Protein AF-A0A933J495-F1 (afdb_monomer_lite)

pLDDT: mean 75.35, std 19.15, range [35.62, 93.75]

Radius of gyration: 25.65 Å; chains: 1; bounding box: 50×51×77 Å

Secondary structure (DSSP, 8-state):
-HHHHHHHHHHHHHHHHHSS-----S-------HHHHHHHHHHHHHHHHHHHHHHHHHTT-TTS--PPP--HHHHHHHHHHHHTT---EEEEEE-SSEEEEEEEETTEEEEEEEEPPHHHHHHHHHHH---HHHHHHHHHSEETTEE--THHHHHHHHHHHHHS-TTS---

Sequence (171 aa):
MRYELERLRARAAVQTATEVGQVLRGDVQIEISAAALQELNAQSQAYEAVVTQLRLASSGLAGVSSPAPFALELFRESANAAFGMDWAALDYYLSADDLTIAIVRPNRVTVEQKKLSPYDWAMLDKCVTTDHELRELIYRGTLRGEPASSIGLTYLRRLHDILIPEGLGAG

Foldseek 3Di:
DVVVVVVVVVVVVVVVVVPVPDDDPDDDPPPCDPVNVVVVVVVVLVVVVVVVQVVCVVVVNHPPDDPRPDPLLVVLVVCCVVPNQQDWDWDWDDDPFKIKIWIRGNPDIDIDIDGADPVNVVLVCLCPDPDPQSVCCQVVCAGPNHRHDPVSVVSVVSVCVVRPDPPSPDD

Structure (mmCIF, N/CA/C/O backbone):
data_AF-A0A933J495-F1
#
_entry.id   AF-A0A933J495-F1
#
loop_
_atom_site.group_PDB
_atom_site.id
_atom_site.type_symbol
_atom_site.label_atom_id
_atom_site.label_alt_id
_atom_site.label_comp_id
_atom_site.label_asym_id
_atom_site.label_entity_id
_atom_site.label_seq_id
_atom_site.pdbx_PDB_ins_code
_atom_site.Cartn_x
_atom_site.Cartn_y
_atom_site.Cartn_z
_atom_site.occupancy
_atom_site.B_iso_or_equiv
_atom_site.auth_seq_id
_atom_site.auth_comp_id
_atom_site.auth_asym_id
_atom_site.auth_atom_id
_atom_site.pdbx_PDB_model_num
ATOM 1 N N . MET A 1 1 ? -9.321 35.521 26.086 1.00 48.41 1 MET A N 1
ATOM 2 C CA . MET A 1 1 ? -8.966 34.126 25.742 1.00 48.41 1 MET A CA 1
ATOM 3 C C . MET A 1 1 ? -8.516 33.261 26.924 1.00 48.41 1 MET A C 1
ATOM 5 O O . MET A 1 1 ? -9.215 32.300 27.200 1.00 48.41 1 MET A O 1
ATOM 9 N N . ARG A 1 2 ? -7.431 33.549 27.674 1.00 43.00 2 ARG A N 1
ATOM 10 C CA . ARG A 1 2 ? -7.047 32.703 28.843 1.00 43.00 2 ARG A CA 1
ATOM 11 C C . ARG A 1 2 ? -8.116 32.645 29.949 1.00 43.00 2 ARG A C 1
ATOM 13 O O . ARG A 1 2 ? -8.355 31.590 30.518 1.00 43.00 2 ARG A O 1
ATOM 20 N N . TYR A 1 3 ? -8.816 33.756 30.162 1.00 42.53 3 TYR A N 1
ATOM 21 C CA . TYR A 1 3 ? -9.851 33.894 31.192 1.00 42.53 3 TYR A CA 1
ATOM 22 C C . TYR A 1 3 ? -11.131 33.076 30.912 1.00 42.53 3 TYR A C 1
ATOM 24 O O . TYR A 1 3 ? -11.832 32.664 31.832 1.00 42.53 3 TYR A O 1
ATOM 32 N N . GLU A 1 4 ? -11.442 32.807 29.640 1.00 45.59 4 GLU A N 1
ATOM 33 C CA . GLU A 1 4 ? -12.611 32.001 29.249 1.00 45.59 4 GLU A CA 1
ATOM 34 C C . GLU A 1 4 ? -12.338 30.502 29.388 1.00 45.59 4 GLU A C 1
ATOM 36 O O . GLU A 1 4 ? -13.209 29.753 29.828 1.00 45.59 4 GLU A O 1
ATOM 41 N N . LEU A 1 5 ? -11.102 30.080 29.102 1.00 48.69 5 LEU A N 1
ATOM 42 C CA . LEU A 1 5 ? -10.640 28.707 29.306 1.00 48.69 5 LEU A CA 1
ATOM 43 C C . LEU A 1 5 ? -10.624 28.313 30.791 1.00 48.69 5 LEU A C 1
ATOM 45 O O . LEU A 1 5 ? -11.013 27.196 31.130 1.00 48.69 5 LEU A O 1
ATOM 49 N N . GLU A 1 6 ? -10.238 29.224 31.688 1.00 56.62 6 GLU A N 1
ATOM 50 C CA . GLU A 1 6 ? -10.300 28.982 33.138 1.00 56.62 6 GLU A CA 1
ATOM 51 C C . GLU A 1 6 ? -11.740 28.910 33.655 1.00 56.62 6 GLU A C 1
ATOM 53 O O . GLU A 1 6 ? -12.057 28.035 34.461 1.00 56.62 6 GLU A O 1
ATOM 58 N N . ARG A 1 7 ? -12.645 29.750 33.133 1.00 52.25 7 ARG A N 1
ATOM 59 C CA . ARG A 1 7 ? -14.078 29.675 33.463 1.00 52.25 7 ARG A CA 1
ATOM 60 C C . ARG A 1 7 ? -14.714 28.360 33.019 1.00 52.25 7 ARG A C 1
ATOM 62 O O . ARG A 1 7 ? -15.496 27.788 33.776 1.00 52.25 7 ARG A O 1
ATOM 69 N N . LEU A 1 8 ? -14.376 27.870 31.826 1.00 54.12 8 LEU A N 1
ATOM 70 C CA . LEU A 1 8 ? -14.874 26.586 31.323 1.00 54.12 8 LEU A CA 1
ATOM 71 C C . LEU A 1 8 ? -14.323 25.405 32.136 1.00 54.12 8 LEU A C 1
ATOM 73 O O . LEU A 1 8 ? -15.088 24.510 32.492 1.00 54.12 8 LEU A O 1
ATOM 77 N N . ARG A 1 9 ? -13.039 25.442 32.525 1.00 56.12 9 ARG A N 1
ATOM 78 C CA . ARG A 1 9 ? -12.443 24.431 33.418 1.00 56.12 9 ARG A CA 1
ATOM 79 C C . ARG A 1 9 ? -13.078 24.415 34.806 1.00 56.12 9 ARG A C 1
ATOM 81 O O . ARG A 1 9 ? -13.379 23.338 35.311 1.00 56.12 9 ARG A O 1
ATOM 88 N N . ALA A 1 10 ? -13.322 25.581 35.402 1.00 52.91 10 ALA A N 1
ATOM 89 C CA . ALA A 1 10 ? -13.965 25.669 36.711 1.00 52.91 10 ALA A CA 1
ATOM 90 C C . ALA A 1 10 ? -15.402 25.121 36.680 1.00 52.91 10 ALA A C 1
ATOM 92 O O . ALA A 1 10 ? -15.828 24.451 37.616 1.00 52.91 10 ALA A O 1
ATOM 93 N N . ARG A 1 11 ? -16.138 25.344 35.583 1.00 44.47 11 ARG A N 1
ATOM 94 C CA . ARG A 1 11 ? -17.512 24.844 35.421 1.00 44.47 11 ARG A CA 1
ATOM 95 C C . ARG A 1 11 ? -17.566 23.327 35.209 1.00 44.47 11 ARG A C 1
ATOM 97 O O . ARG A 1 11 ? -18.420 22.675 35.801 1.00 44.47 11 ARG A O 1
ATOM 104 N N . ALA A 1 12 ? -16.626 22.775 34.439 1.00 49.06 12 ALA A N 1
ATOM 105 C CA . ALA A 1 12 ? -16.500 21.332 34.233 1.00 49.06 12 ALA A CA 1
ATOM 106 C C . ALA A 1 12 ? -16.083 20.594 35.521 1.00 49.06 12 ALA A C 1
ATOM 108 O O . ALA A 1 12 ? -16.650 19.554 35.842 1.00 49.06 12 ALA A O 1
ATOM 109 N N . ALA A 1 13 ? -15.166 21.169 36.310 1.00 44.25 13 ALA A N 1
ATOM 110 C CA . ALA A 1 13 ? -14.724 20.583 37.578 1.00 44.25 13 ALA A CA 1
ATOM 111 C C . ALA A 1 13 ? -15.844 20.523 38.638 1.00 44.25 13 ALA A C 1
ATOM 113 O O . ALA A 1 13 ? -15.927 19.560 39.402 1.00 44.25 13 ALA A O 1
ATOM 114 N N . VAL A 1 14 ? -16.735 21.523 38.660 1.00 46.91 14 VAL A N 1
ATOM 115 C CA . VAL A 1 14 ? -17.897 21.553 39.568 1.00 46.91 14 VAL A CA 1
ATOM 116 C C . VAL A 1 14 ? -18.942 20.497 39.183 1.00 46.91 14 VAL A C 1
ATOM 118 O O . VAL A 1 14 ? -19.565 19.909 40.066 1.00 46.91 14 VAL A O 1
ATOM 121 N N . GLN A 1 15 ? -19.095 20.183 37.893 1.00 46.12 15 GLN A N 1
ATOM 122 C CA . GLN A 1 15 ? -20.015 19.130 37.444 1.00 46.12 15 GLN A CA 1
ATOM 123 C C . GLN A 1 15 ? -19.488 17.729 37.786 1.00 46.12 15 GLN A C 1
ATOM 125 O O . GLN A 1 15 ? -20.233 16.922 38.333 1.00 46.12 15 GLN A O 1
ATOM 130 N N . THR A 1 16 ? -18.185 17.475 37.620 1.00 44.34 16 THR A N 1
ATOM 131 C CA . THR A 1 16 ? -17.585 16.178 37.987 1.00 44.34 16 THR A CA 1
ATOM 132 C C . THR A 1 16 ? -17.553 15.913 39.493 1.00 44.34 16 THR A C 1
ATOM 134 O O . THR A 1 16 ? -17.591 14.762 39.910 1.00 44.34 16 THR A O 1
ATOM 137 N N . ALA A 1 17 ? -17.497 16.955 40.329 1.00 35.84 17 ALA A N 1
ATOM 138 C CA . ALA A 1 17 ? -17.493 16.782 41.783 1.00 35.84 17 ALA A CA 1
ATOM 139 C C . ALA A 1 17 ? -18.892 16.507 42.368 1.00 35.84 17 ALA A C 1
ATOM 141 O O . ALA A 1 17 ? -18.989 15.967 43.467 1.00 35.84 17 ALA A O 1
ATOM 142 N N . THR A 1 18 ? -19.967 16.856 41.651 1.00 40.00 18 THR A N 1
ATOM 143 C CA . THR A 1 18 ? -21.340 16.740 42.175 1.00 40.00 18 THR A CA 1
ATOM 144 C C . THR A 1 18 ? -21.959 15.357 41.918 1.00 40.00 18 THR A C 1
ATOM 146 O O . THR A 1 18 ? -22.841 14.945 42.664 1.00 40.00 18 THR A O 1
ATOM 149 N N . GLU A 1 19 ? -21.469 14.589 40.938 1.00 43.69 19 GLU A N 1
ATOM 150 C CA . GLU A 1 19 ? -22.059 13.283 40.575 1.00 43.69 19 GLU A CA 1
ATOM 151 C C . GLU A 1 19 ? -21.386 12.056 41.215 1.00 43.69 19 GLU A C 1
ATOM 153 O O . GLU A 1 19 ? -21.944 10.964 41.185 1.00 43.69 19 GLU A O 1
ATOM 158 N N . VAL A 1 20 ? -20.226 12.201 41.865 1.00 43.16 20 VAL A N 1
ATOM 159 C CA . VAL A 1 20 ? -19.501 11.051 42.462 1.00 43.16 20 VAL A CA 1
ATOM 160 C C . VAL A 1 20 ? -19.928 10.779 43.920 1.00 43.16 20 VAL A C 1
ATOM 162 O O . VAL A 1 20 ? -19.375 9.924 44.608 1.00 43.16 20 VAL A O 1
ATOM 165 N N . GLY A 1 21 ? -20.947 11.483 44.415 1.00 43.12 21 GLY A N 1
ATOM 166 C CA . GLY A 1 21 ? -21.340 11.473 45.820 1.00 43.12 21 GLY A CA 1
ATOM 167 C C . GLY A 1 21 ? -22.752 10.975 46.102 1.00 43.12 21 GLY A C 1
ATOM 168 O O . GLY A 1 21 ? -23.491 11.707 46.745 1.00 43.12 21 GLY A O 1
ATOM 169 N N . GLN A 1 22 ? -23.132 9.756 45.701 1.00 35.62 22 GLN A N 1
ATOM 170 C CA . GLN A 1 22 ? -24.135 8.978 46.451 1.00 35.62 22 GLN A CA 1
ATOM 171 C C . GLN A 1 22 ? -24.129 7.492 46.061 1.00 35.62 22 GLN A C 1
ATOM 173 O O . GLN A 1 22 ? -24.544 7.098 44.977 1.00 35.62 22 GLN A O 1
ATOM 178 N N . VAL A 1 23 ? -23.672 6.650 46.990 1.00 43.69 23 VAL A N 1
ATOM 179 C CA . VAL A 1 23 ? -23.817 5.192 46.921 1.00 43.69 23 VAL A CA 1
ATOM 180 C C . VAL A 1 23 ? -25.260 4.840 47.285 1.00 43.69 23 VAL A C 1
ATOM 182 O O . VAL A 1 23 ? -25.653 4.993 48.441 1.00 43.69 23 VAL A O 1
ATOM 185 N N . LEU A 1 24 ? -26.033 4.320 46.330 1.00 41.78 24 LEU A N 1
ATOM 186 C CA . LEU A 1 24 ? -27.259 3.571 46.607 1.00 41.78 24 LEU A CA 1
ATOM 187 C C . LEU A 1 24 ? -27.041 2.112 46.212 1.00 41.78 24 LEU A C 1
ATOM 189 O O . LEU A 1 24 ? -26.944 1.749 45.045 1.00 41.78 24 LEU A O 1
ATOM 193 N N . ARG A 1 25 ? -26.917 1.282 47.247 1.00 42.44 25 ARG A N 1
ATOM 194 C CA . ARG A 1 25 ? -26.886 -0.175 47.185 1.00 42.44 25 ARG A CA 1
ATOM 195 C C . ARG A 1 25 ? -28.309 -0.651 46.875 1.00 42.44 25 ARG A C 1
ATOM 197 O O . ARG A 1 25 ? -29.162 -0.629 47.756 1.00 42.44 25 ARG A O 1
ATOM 204 N N . GLY A 1 26 ? -28.554 -1.045 45.635 1.00 35.69 26 GLY A N 1
ATOM 205 C CA . GLY A 1 26 ? -29.796 -1.656 45.166 1.00 35.69 26 GLY A CA 1
ATOM 206 C C . GLY A 1 26 ? -29.570 -2.177 43.752 1.00 35.69 26 GLY A C 1
ATOM 207 O O . GLY A 1 26 ? -28.888 -1.515 42.975 1.00 35.69 26 GLY A O 1
ATOM 208 N N . ASP A 1 27 ? -30.058 -3.377 43.451 1.00 45.75 27 ASP A N 1
ATOM 209 C CA . ASP A 1 27 ? -29.926 -4.008 42.137 1.00 45.75 27 ASP A CA 1
ATOM 210 C C . ASP A 1 27 ? -30.517 -3.102 41.048 1.00 45.75 27 ASP A C 1
ATOM 212 O O . ASP A 1 27 ? -31.733 -3.008 40.888 1.00 45.75 27 ASP A O 1
ATOM 216 N N . VAL A 1 28 ? -29.654 -2.417 40.296 1.00 39.94 28 VAL A N 1
ATOM 217 C CA . VAL A 1 28 ? -30.052 -1.680 39.098 1.00 39.94 28 VAL A CA 1
ATOM 218 C C . VAL A 1 28 ? -29.724 -2.566 37.905 1.00 39.94 28 VAL A C 1
ATOM 220 O O . VAL A 1 28 ? -28.572 -2.668 37.486 1.00 39.94 28 VAL A O 1
ATOM 223 N N . GLN A 1 29 ? -30.745 -3.214 37.345 1.00 42.97 29 GLN A N 1
ATOM 224 C CA . GLN A 1 29 ? -30.698 -3.618 35.943 1.00 42.97 29 GLN A CA 1
ATOM 225 C C . GLN A 1 29 ? -30.586 -2.333 35.122 1.00 42.97 29 GLN A C 1
ATOM 227 O O . GLN A 1 29 ? -31.550 -1.587 34.974 1.00 42.97 29 GLN A O 1
ATOM 232 N N . ILE A 1 30 ? -29.376 -2.030 34.657 1.00 50.16 30 ILE A N 1
ATOM 233 C CA . ILE A 1 30 ? -29.121 -0.875 33.803 1.00 50.16 30 ILE A CA 1
ATOM 234 C C . ILE A 1 30 ? -29.693 -1.216 32.423 1.00 50.16 30 ILE A C 1
ATOM 236 O O . ILE A 1 30 ? -29.020 -1.830 31.596 1.00 50.16 30 ILE A O 1
ATOM 240 N N . GLU A 1 31 ? -30.947 -0.846 32.171 1.00 49.19 31 GLU A N 1
ATOM 241 C CA . GLU A 1 31 ? -31.477 -0.759 30.811 1.00 49.19 31 GLU A CA 1
ATOM 242 C C . GLU A 1 31 ? -30.782 0.415 30.112 1.00 49.19 31 GLU A C 1
ATOM 244 O O . GLU A 1 31 ? -31.211 1.567 30.179 1.00 49.19 31 GLU A O 1
ATOM 249 N N . ILE A 1 32 ? -29.642 0.134 29.479 1.00 56.53 32 ILE A N 1
ATOM 250 C CA . ILE A 1 32 ? -28.950 1.110 28.639 1.00 56.53 32 ILE A CA 1
ATOM 251 C C . ILE A 1 32 ? -29.846 1.358 27.420 1.00 56.53 32 ILE A C 1
ATOM 253 O O . ILE A 1 32 ? -29.955 0.513 26.531 1.00 56.53 32 ILE A O 1
ATOM 257 N N . SER A 1 33 ? -30.523 2.505 27.391 1.00 68.19 33 SER A N 1
ATOM 258 C CA . SER A 1 33 ? -31.407 2.857 26.282 1.00 68.19 33 SER A CA 1
ATOM 259 C C . SER A 1 33 ? -30.600 3.052 24.992 1.00 68.19 33 SER A C 1
ATOM 261 O O . SER A 1 33 ? -29.494 3.595 24.996 1.00 68.19 33 SER A O 1
ATOM 263 N N . ALA A 1 34 ? -31.160 2.635 23.852 1.00 67.31 34 ALA A N 1
ATOM 264 C CA . ALA A 1 34 ? -30.522 2.811 22.543 1.00 67.31 34 ALA A CA 1
ATOM 265 C C . ALA A 1 34 ? -30.191 4.288 22.238 1.00 67.31 34 ALA A C 1
ATOM 267 O O . ALA A 1 34 ? -29.207 4.575 21.560 1.00 67.31 34 ALA A O 1
ATOM 268 N N . ALA A 1 35 ? -30.972 5.221 22.794 1.00 68.75 35 ALA A N 1
ATOM 269 C CA . ALA A 1 35 ? -30.720 6.656 22.711 1.00 68.75 35 ALA A CA 1
ATOM 270 C C . ALA A 1 35 ? -29.439 7.068 23.460 1.00 68.75 35 ALA A C 1
ATOM 272 O O . ALA A 1 35 ? -28.633 7.815 22.913 1.00 68.75 35 ALA A O 1
ATOM 273 N N . ALA A 1 36 ? -29.200 6.525 24.660 1.00 68.12 36 ALA A N 1
ATOM 274 C CA . ALA A 1 36 ? -27.976 6.789 25.416 1.00 68.12 36 ALA A CA 1
ATOM 275 C C . ALA A 1 36 ? -26.726 6.241 24.701 1.00 68.12 36 ALA A C 1
ATOM 277 O O . ALA A 1 36 ? -25.676 6.880 24.713 1.00 68.12 36 ALA A O 1
ATOM 278 N N . LEU A 1 37 ? -26.839 5.094 24.017 1.00 70.81 37 LEU A N 1
ATOM 279 C CA . LEU A 1 37 ? -25.753 4.551 23.186 1.00 70.81 37 LEU A CA 1
ATOM 280 C C . LEU A 1 37 ? -25.477 5.410 21.945 1.00 70.81 37 LEU A C 1
ATOM 282 O O . LEU A 1 37 ? -24.317 5.607 21.586 1.00 70.81 37 LEU A O 1
ATOM 286 N N . GLN A 1 38 ? -26.518 5.940 21.298 1.00 70.81 38 GLN A N 1
ATOM 287 C CA . GLN A 1 38 ? -26.355 6.867 20.175 1.00 70.81 38 GLN A CA 1
ATOM 288 C C . GLN A 1 38 ? -25.688 8.172 20.608 1.00 70.81 38 GLN A C 1
ATOM 290 O O . GLN A 1 38 ? -24.792 8.658 19.918 1.00 70.81 38 GLN A O 1
ATOM 295 N N . GLU A 1 39 ? -26.087 8.714 21.756 1.00 71.88 39 GLU A N 1
ATOM 296 C CA . GLU A 1 39 ? -25.511 9.941 22.299 1.00 71.88 39 GLU A CA 1
ATOM 297 C C . GLU A 1 39 ? -24.041 9.746 22.698 1.00 71.88 39 GLU A C 1
ATOM 299 O O . GLU A 1 39 ? -23.194 10.566 22.339 1.00 71.88 39 GLU A O 1
ATOM 304 N N . LEU A 1 40 ? -23.705 8.611 23.322 1.00 73.56 40 LEU A N 1
ATOM 305 C CA . LEU A 1 40 ? -22.321 8.236 23.621 1.00 73.56 40 LEU A CA 1
ATOM 306 C C . LEU A 1 40 ? -21.473 8.120 22.343 1.00 73.56 40 LEU A C 1
ATOM 308 O O . LEU A 1 40 ? -20.345 8.609 22.295 1.00 73.56 40 LEU A O 1
ATOM 312 N N . ASN A 1 41 ? -22.013 7.504 21.289 1.00 71.81 41 ASN A N 1
ATOM 313 C CA . ASN A 1 41 ? -21.302 7.343 20.021 1.00 71.81 41 ASN A CA 1
ATOM 314 C C . ASN A 1 41 ? -21.073 8.699 19.328 1.00 71.81 41 ASN A C 1
ATOM 316 O O . ASN A 1 41 ? -19.968 8.988 18.871 1.00 71.81 41 ASN A O 1
ATOM 320 N N . ALA A 1 42 ? -22.081 9.576 19.332 1.00 74.12 42 ALA A N 1
ATOM 321 C CA . ALA A 1 42 ? -21.951 10.939 18.818 1.00 74.12 42 ALA A CA 1
ATOM 322 C C . ALA A 1 42 ? -20.890 11.746 19.591 1.00 74.12 42 ALA A C 1
ATOM 324 O O . ALA A 1 42 ? -20.078 12.451 18.987 1.00 74.12 42 ALA A O 1
ATOM 325 N N . GLN A 1 43 ? -20.846 11.603 20.920 1.00 78.56 43 GLN A N 1
ATOM 326 C CA . GLN A 1 43 ? -19.821 12.231 21.758 1.00 78.56 43 GLN A CA 1
ATOM 327 C C . GLN A 1 43 ? -18.420 11.660 21.494 1.00 78.56 43 GLN A C 1
ATOM 329 O O . GLN A 1 43 ? -17.459 12.427 21.422 1.00 78.56 43 GLN A O 1
ATOM 334 N N . SER A 1 44 ? -18.297 10.345 21.286 1.00 76.06 44 SER A N 1
ATOM 335 C CA . SER A 1 44 ? -17.028 9.697 20.925 1.00 76.06 44 SER A CA 1
ATOM 336 C C . SER A 1 44 ? -16.492 10.212 19.587 1.00 76.06 44 SER A C 1
ATOM 338 O O . SER A 1 44 ? -15.327 10.593 19.491 1.00 76.06 44 SER A O 1
ATOM 340 N N . GLN A 1 45 ? -17.353 10.320 18.573 1.00 72.06 45 GLN A N 1
ATOM 341 C CA . GLN A 1 45 ? -16.987 10.857 17.258 1.00 72.06 45 GLN A CA 1
ATOM 342 C C . GLN A 1 45 ? -16.565 12.331 17.332 1.00 72.06 45 GLN A C 1
ATOM 344 O O . GLN A 1 45 ? -15.577 12.735 16.714 1.00 72.06 45 GLN A O 1
ATOM 349 N N . ALA A 1 46 ? -17.275 13.143 18.122 1.00 73.44 46 ALA A N 1
ATOM 350 C CA . ALA A 1 46 ? -16.906 14.539 18.347 1.00 73.44 46 ALA A CA 1
ATOM 351 C C . ALA A 1 46 ? -15.546 14.662 19.058 1.00 73.44 46 ALA A C 1
ATOM 353 O O . ALA A 1 46 ? -14.727 15.509 18.694 1.00 73.44 46 ALA A O 1
ATOM 354 N N . TYR A 1 47 ? -15.278 13.798 20.039 1.00 77.56 47 TYR A N 1
ATOM 355 C CA . TYR A 1 47 ? -13.996 13.748 20.739 1.00 77.56 47 TYR A CA 1
ATOM 356 C C . TYR A 1 47 ? -12.845 13.358 19.802 1.00 77.56 47 TYR A C 1
ATOM 358 O O . TYR A 1 47 ? -11.817 14.040 19.773 1.00 77.56 47 TYR A O 1
ATOM 366 N N . GLU A 1 48 ? -13.022 12.317 18.986 1.00 72.62 48 GLU A N 1
ATOM 367 C CA . GLU A 1 48 ? -12.023 11.889 17.998 1.00 72.62 48 GLU A CA 1
ATOM 368 C C . GLU A 1 48 ? -11.714 12.982 16.972 1.00 72.62 48 GLU A C 1
ATOM 370 O O . GLU A 1 48 ? -10.545 13.204 16.635 1.00 72.62 48 GLU A O 1
ATOM 375 N N . ALA A 1 49 ? -12.731 13.724 16.525 1.00 71.12 49 ALA A N 1
ATOM 376 C CA . ALA A 1 49 ? -12.543 14.860 15.630 1.00 71.12 49 ALA A CA 1
ATOM 377 C C . ALA A 1 49 ? -11.671 15.955 16.271 1.00 71.12 49 ALA A C 1
ATOM 379 O O . ALA A 1 49 ? -10.740 16.456 15.636 1.00 71.12 49 ALA A O 1
ATOM 380 N N . VAL A 1 50 ? -11.909 16.289 17.545 1.00 76.31 50 VAL A N 1
ATOM 381 C CA . VAL A 1 50 ? -11.115 17.289 18.282 1.00 76.31 50 VAL A CA 1
ATOM 382 C C . VAL A 1 50 ? -9.679 16.811 18.508 1.00 76.31 50 VAL A C 1
ATOM 384 O O . VAL A 1 50 ? -8.737 17.576 18.294 1.00 76.31 50 VAL A O 1
ATOM 387 N N . VAL A 1 51 ? -9.480 15.547 18.894 1.00 74.62 51 VAL A N 1
ATOM 388 C CA . VAL A 1 51 ? -8.135 14.964 19.058 1.00 74.62 51 VAL A CA 1
ATOM 389 C C . VAL A 1 51 ? -7.367 14.993 17.738 1.00 74.62 51 VAL A C 1
ATOM 391 O O . VAL A 1 51 ? -6.186 15.346 17.717 1.00 74.62 51 VAL A O 1
ATOM 394 N N . THR A 1 52 ? -8.037 14.674 16.633 1.00 63.56 52 THR A N 1
ATOM 395 C CA . THR A 1 52 ? -7.446 14.705 15.292 1.00 63.56 52 THR A CA 1
ATOM 396 C C . THR A 1 52 ? -7.056 16.128 14.895 1.00 63.56 52 THR A C 1
ATOM 398 O O . THR A 1 52 ? -5.919 16.354 14.484 1.00 63.56 52 THR A O 1
ATOM 401 N N . GLN A 1 53 ? -7.933 17.112 15.113 1.00 64.31 53 GLN A N 1
ATOM 402 C CA . GLN A 1 53 ? -7.629 18.528 14.867 1.00 64.31 53 GLN A CA 1
ATOM 403 C C . GLN A 1 53 ? -6.440 19.028 15.696 1.00 64.31 53 GLN A C 1
ATOM 405 O O . GLN A 1 53 ? -5.572 19.722 15.169 1.00 64.31 53 GLN A O 1
ATOM 410 N N . LEU A 1 54 ? -6.363 18.654 16.975 1.00 70.44 54 LEU A N 1
ATOM 411 C CA . LEU A 1 54 ? -5.244 19.024 17.845 1.00 70.44 54 LEU A CA 1
ATOM 412 C C . LEU A 1 54 ? -3.927 18.386 17.385 1.00 70.44 54 LEU A C 1
ATOM 414 O O . LEU A 1 54 ? -2.894 19.059 17.379 1.00 70.44 54 LEU A O 1
ATOM 418 N N . ARG A 1 55 ? -3.956 17.120 16.949 1.00 63.88 55 ARG A N 1
ATOM 419 C CA . ARG A 1 55 ? -2.780 16.442 16.381 1.00 63.88 55 ARG A CA 1
ATOM 420 C C . ARG A 1 55 ? -2.308 17.120 15.094 1.00 63.88 55 ARG A C 1
ATOM 4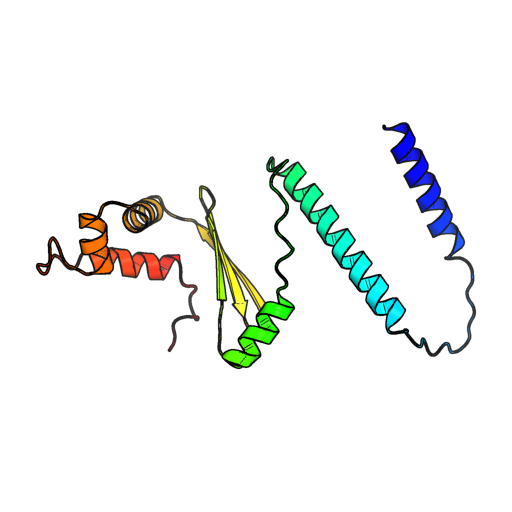22 O O . ARG A 1 55 ? -1.125 17.434 14.996 1.00 63.88 55 ARG A O 1
ATOM 429 N N . LEU A 1 56 ? -3.220 17.432 14.173 1.00 54.50 56 LEU A N 1
ATOM 430 C CA . LEU A 1 56 ? -2.908 18.135 12.920 1.00 54.50 56 LEU A CA 1
ATOM 431 C C . LEU A 1 56 ? -2.354 19.549 13.158 1.00 54.50 56 LEU A C 1
ATOM 433 O O . LEU A 1 56 ? -1.404 19.970 12.496 1.00 54.50 56 LEU A O 1
ATOM 437 N N . ALA A 1 57 ? -2.902 20.272 14.139 1.00 59.78 57 ALA A N 1
ATOM 438 C CA . ALA A 1 57 ? -2.389 21.580 14.539 1.00 59.78 57 ALA A CA 1
ATOM 439 C C . ALA A 1 57 ? -0.971 21.486 15.128 1.00 59.78 57 ALA A C 1
ATOM 441 O O . ALA A 1 57 ? -0.135 22.348 14.862 1.00 59.78 57 ALA A O 1
ATOM 442 N N . SER A 1 58 ? -0.678 20.426 15.891 1.00 61.25 58 SER A N 1
ATOM 443 C CA . SER A 1 58 ? 0.651 20.197 16.472 1.00 61.25 58 SER A CA 1
ATOM 444 C C . SER A 1 58 ? 1.709 19.741 15.458 1.00 61.25 58 SER A C 1
ATOM 446 O O . SER A 1 58 ? 2.896 19.953 15.692 1.00 61.25 58 SER A O 1
ATOM 448 N N . SER A 1 59 ? 1.300 19.163 14.323 1.00 56.16 59 SER A N 1
ATOM 449 C CA . SER A 1 59 ? 2.200 18.635 13.288 1.00 56.16 59 SER A CA 1
ATOM 450 C C . SER A 1 59 ? 2.508 19.623 12.154 1.00 56.16 59 SER A C 1
ATOM 452 O O . SER A 1 59 ? 3.083 19.227 11.145 1.00 56.16 59 SER A O 1
ATOM 454 N N . GLY A 1 60 ? 2.105 20.894 12.272 1.00 48.16 60 GLY A N 1
ATOM 455 C CA . GLY A 1 60 ? 2.317 21.905 11.227 1.00 48.16 60 GLY A CA 1
ATOM 456 C C . GLY A 1 60 ? 1.371 21.795 10.021 1.00 48.16 60 GLY A C 1
ATOM 457 O O . GLY A 1 60 ? 1.563 22.504 9.039 1.00 48.16 60 GLY A O 1
ATOM 458 N N . LEU 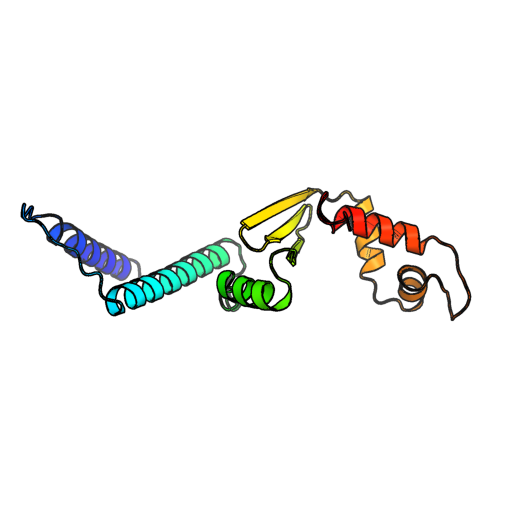A 1 61 ? 0.328 20.958 10.101 1.00 48.75 61 LEU A N 1
ATOM 459 C CA . LEU A 1 61 ? -0.703 20.771 9.065 1.00 48.75 61 LEU A CA 1
ATOM 460 C C . LEU A 1 61 ? -1.957 21.630 9.328 1.00 48.75 61 LEU A C 1
ATOM 462 O O . LEU A 1 61 ? -3.072 21.276 8.940 1.00 48.75 61 LEU A O 1
ATOM 466 N N . ALA A 1 62 ? -1.797 22.761 10.019 1.00 47.34 62 ALA A N 1
ATOM 467 C CA . ALA A 1 62 ? -2.898 23.660 10.345 1.00 47.34 62 ALA A CA 1
ATOM 468 C C . ALA A 1 62 ? -3.566 24.200 9.064 1.00 47.34 62 ALA A C 1
ATOM 470 O O . ALA A 1 62 ? -2.913 24.828 8.236 1.00 47.34 62 ALA A O 1
ATOM 471 N N . GLY A 1 63 ? -4.876 23.973 8.915 1.00 50.84 63 GLY A N 1
ATOM 472 C CA . GLY A 1 63 ? -5.666 24.453 7.772 1.00 50.84 63 GLY A CA 1
ATOM 473 C C . GLY A 1 63 ? -5.963 23.411 6.689 1.00 50.84 63 GLY A C 1
ATOM 474 O O . GLY A 1 63 ? -6.739 23.704 5.782 1.00 50.84 63 GLY A O 1
ATOM 475 N N . VAL A 1 64 ? -5.429 22.189 6.791 1.00 48.06 64 VAL A N 1
ATOM 476 C CA . VAL A 1 64 ? -5.904 21.066 5.968 1.00 48.06 64 VAL A CA 1
ATOM 477 C C . VAL A 1 64 ? -7.289 20.663 6.479 1.00 48.06 64 VAL A C 1
ATOM 479 O O . VAL A 1 64 ? -7.455 20.409 7.674 1.00 48.06 64 VAL A O 1
ATOM 482 N N . SER A 1 65 ? -8.299 20.646 5.599 1.00 44.78 65 SER A N 1
ATOM 483 C CA . SER A 1 65 ? -9.632 20.146 5.952 1.00 44.78 65 SER A CA 1
ATOM 484 C C . SER A 1 65 ? -9.452 18.735 6.500 1.00 44.78 65 SER A C 1
ATOM 486 O O . SER A 1 65 ? -8.903 17.882 5.809 1.00 44.78 65 SER A O 1
ATOM 488 N N . SER A 1 66 ? -9.865 18.496 7.749 1.00 47.50 66 SER A N 1
ATOM 489 C CA . SER A 1 66 ? -9.852 17.138 8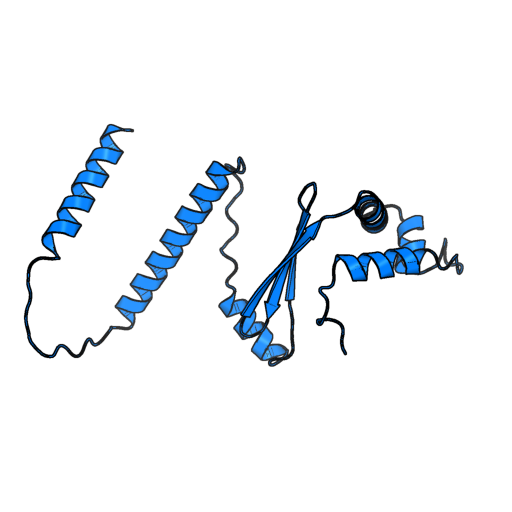.289 1.00 47.50 66 SER A CA 1
ATOM 490 C C . SER A 1 66 ? -10.733 16.310 7.356 1.00 47.50 66 SER A C 1
ATOM 492 O O . SER A 1 66 ? -11.919 16.641 7.235 1.00 47.50 66 SER A O 1
ATOM 494 N N . PRO A 1 67 ? -10.194 15.309 6.638 1.00 53.47 67 PRO A N 1
ATOM 495 C CA . PRO A 1 67 ? -11.049 14.410 5.886 1.00 53.47 67 PRO A CA 1
ATOM 496 C C . PRO A 1 67 ? -12.039 13.777 6.868 1.00 53.47 67 PRO A C 1
ATOM 498 O O . PRO A 1 67 ? -11.744 13.653 8.064 1.00 53.47 67 PRO A O 1
ATOM 501 N N . ALA A 1 68 ? -13.234 13.429 6.383 1.00 57.91 68 ALA A N 1
ATOM 502 C CA . ALA A 1 68 ? -14.176 12.668 7.193 1.00 57.91 68 ALA A CA 1
ATOM 503 C C . ALA A 1 68 ? -13.442 11.440 7.760 1.00 57.91 68 ALA A C 1
ATOM 505 O O . ALA A 1 68 ? -12.666 10.824 7.019 1.00 57.91 68 ALA A O 1
ATOM 506 N N . PRO A 1 69 ? -13.620 11.112 9.053 1.00 63.00 69 PRO A N 1
ATOM 507 C CA . PRO A 1 69 ? -12.946 9.968 9.642 1.00 63.00 69 PRO A CA 1
ATOM 508 C C . PRO A 1 69 ? -13.254 8.737 8.795 1.00 63.00 69 PRO A C 1
ATOM 510 O O . PRO A 1 69 ? -14.413 8.459 8.479 1.00 63.00 69 PRO A O 1
ATOM 513 N N . PHE A 1 70 ? -12.202 8.038 8.371 1.00 74.00 70 PHE A N 1
ATOM 514 C CA . PHE A 1 70 ? -12.353 6.796 7.633 1.00 74.00 70 PHE A CA 1
ATOM 515 C C . PHE A 1 70 ? -13.155 5.823 8.498 1.00 74.00 70 PHE A C 1
ATOM 517 O O . PHE A 1 70 ? -12.694 5.393 9.557 1.00 74.00 70 PHE A O 1
ATOM 524 N N . ALA A 1 71 ? -14.376 5.507 8.067 1.00 83.38 71 ALA A N 1
ATOM 525 C CA . ALA A 1 71 ? -15.264 4.609 8.787 1.00 83.38 71 ALA A CA 1
ATOM 526 C C . ALA A 1 71 ? -14.816 3.159 8.567 1.00 83.38 71 ALA A C 1
ATOM 528 O O . ALA A 1 71 ? -15.386 2.429 7.757 1.00 83.38 71 ALA A O 1
ATOM 529 N N . LEU A 1 72 ? -13.762 2.763 9.285 1.00 84.75 72 LEU A N 1
ATOM 530 C CA . LEU A 1 72 ? -13.111 1.458 9.166 1.00 84.75 72 LEU A CA 1
ATOM 531 C C . LEU A 1 72 ? -14.103 0.293 9.261 1.00 84.75 72 LEU A C 1
ATOM 533 O O . LEU A 1 72 ? -14.003 -0.656 8.487 1.00 84.75 72 LEU A O 1
ATOM 537 N N . GLU A 1 73 ? -15.067 0.373 10.178 1.00 87.44 73 GLU A N 1
ATOM 538 C CA . GLU A 1 73 ? -16.041 -0.705 10.356 1.00 87.44 73 GLU A CA 1
ATOM 539 C C . GLU A 1 73 ? -17.040 -0.781 9.195 1.00 87.44 73 GLU A C 1
ATOM 541 O O . GLU A 1 73 ? -17.280 -1.870 8.687 1.00 87.44 73 GLU A O 1
ATOM 546 N N . LEU A 1 74 ? -17.514 0.353 8.662 1.00 86.44 74 LEU A N 1
ATOM 547 C CA . LEU A 1 74 ? -18.362 0.358 7.458 1.00 86.44 74 LEU A CA 1
ATOM 548 C C . LEU A 1 74 ? -17.615 -0.181 6.233 1.00 86.44 74 LEU A C 1
ATOM 550 O O . LEU A 1 74 ? -18.178 -0.913 5.413 1.00 86.44 74 LEU A O 1
ATOM 554 N N . PHE A 1 75 ? -16.332 0.168 6.108 1.00 88.00 75 PHE A N 1
ATOM 555 C CA . PHE A 1 75 ? -15.471 -0.377 5.066 1.00 88.00 75 PHE A CA 1
ATOM 556 C C . PHE A 1 75 ? -15.349 -1.901 5.193 1.00 88.00 75 PHE A C 1
ATOM 558 O O . PHE A 1 75 ? -15.535 -2.609 4.203 1.00 88.00 75 PHE A O 1
ATOM 565 N N . ARG A 1 76 ? -15.102 -2.416 6.404 1.00 91.50 76 ARG A N 1
ATOM 566 C CA . ARG A 1 76 ? -15.027 -3.861 6.666 1.00 91.50 76 ARG A CA 1
ATOM 567 C C . ARG A 1 76 ? -16.336 -4.576 6.402 1.00 91.50 76 ARG A C 1
ATOM 569 O O . ARG A 1 76 ? -16.304 -5.627 5.781 1.00 91.50 76 ARG A O 1
ATOM 576 N N . GLU A 1 77 ? -17.463 -4.036 6.850 1.00 91.31 77 GLU A N 1
ATOM 577 C CA . GLU A 1 77 ? -18.784 -4.617 6.590 1.00 91.31 77 GLU A CA 1
ATOM 578 C C . GLU A 1 77 ? -19.021 -4.768 5.085 1.00 91.31 77 GLU A C 1
ATOM 580 O O . GLU A 1 77 ? -19.379 -5.847 4.611 1.00 91.31 77 GLU A O 1
ATOM 585 N N . SER A 1 78 ? -18.723 -3.712 4.325 1.00 90.44 78 SER A N 1
ATOM 586 C CA . SER A 1 78 ? -18.864 -3.704 2.867 1.00 90.44 78 SER A CA 1
ATOM 587 C C . SER A 1 78 ? -17.910 -4.694 2.189 1.00 90.44 78 SER A C 1
ATOM 589 O O . SER A 1 78 ? -18.321 -5.458 1.316 1.00 90.44 78 SER A O 1
ATOM 591 N N . ALA A 1 79 ? -16.640 -4.719 2.603 1.00 89.56 79 ALA A N 1
ATOM 592 C CA . ALA A 1 79 ? -15.639 -5.631 2.060 1.00 89.56 79 ALA A CA 1
ATOM 593 C C . ALA A 1 79 ? -15.942 -7.094 2.415 1.00 89.56 79 ALA A C 1
ATOM 595 O O . ALA A 1 79 ? -15.830 -7.963 1.556 1.00 89.56 79 ALA A O 1
ATOM 596 N N . ASN A 1 80 ? -16.406 -7.368 3.636 1.00 93.44 80 ASN A N 1
ATOM 597 C CA . ASN A 1 80 ? -16.813 -8.704 4.062 1.00 93.44 80 ASN A CA 1
ATOM 598 C C . ASN A 1 80 ? -18.030 -9.202 3.277 1.00 93.44 80 ASN A C 1
ATOM 600 O O . ASN A 1 80 ? -18.091 -10.376 2.915 1.00 93.44 80 ASN A O 1
ATOM 604 N N . ALA A 1 81 ? -18.983 -8.317 2.975 1.00 91.44 81 ALA A N 1
ATOM 605 C CA . ALA A 1 81 ? -20.133 -8.658 2.145 1.00 91.44 81 ALA A CA 1
ATOM 606 C C . ALA A 1 81 ? -19.735 -8.988 0.694 1.00 91.44 81 ALA A C 1
ATOM 608 O O . ALA A 1 81 ? -20.347 -9.858 0.079 1.00 91.44 81 ALA A O 1
ATOM 609 N N . ALA A 1 82 ? -18.714 -8.317 0.151 1.00 91.25 82 ALA A N 1
ATOM 610 C CA . ALA A 1 82 ? -18.267 -8.505 -1.230 1.00 91.25 82 ALA A CA 1
ATOM 611 C C . ALA A 1 82 ? -17.261 -9.659 -1.410 1.00 91.25 82 ALA A C 1
ATOM 613 O O . ALA A 1 82 ? -17.331 -10.386 -2.399 1.00 91.25 82 ALA A O 1
ATOM 614 N N . PHE A 1 83 ? -16.329 -9.822 -0.469 1.00 89.31 83 PHE A N 1
ATOM 615 C CA . PHE A 1 83 ? -15.152 -10.693 -0.597 1.00 89.31 83 PHE A CA 1
ATOM 616 C C . PHE A 1 83 ? -15.059 -11.761 0.506 1.00 89.31 83 PHE A C 1
ATOM 618 O O . PHE A 1 83 ? -14.098 -12.526 0.558 1.00 89.31 83 PHE A O 1
ATOM 625 N N . GLY A 1 84 ? -16.040 -11.839 1.409 1.00 91.31 84 GLY A N 1
ATOM 626 C CA . GLY A 1 84 ? -15.997 -12.752 2.548 1.00 91.31 84 GLY A CA 1
ATOM 627 C C . GLY A 1 84 ? -14.898 -12.379 3.545 1.00 91.31 84 GLY A C 1
ATOM 628 O O . GLY A 1 84 ? -14.655 -11.211 3.819 1.00 91.31 84 GLY A O 1
ATOM 629 N N . MET A 1 85 ? -14.224 -13.380 4.111 1.00 90.75 85 MET A N 1
ATOM 630 C CA . MET A 1 85 ? -13.194 -13.175 5.142 1.00 90.75 85 MET A CA 1
ATOM 631 C C . MET A 1 85 ? -11.761 -13.273 4.600 1.00 90.75 85 MET A C 1
ATOM 633 O O . MET A 1 85 ? -10.819 -13.309 5.390 1.00 90.75 85 MET A O 1
ATOM 637 N N . ASP A 1 86 ? -11.589 -13.336 3.280 1.00 89.88 86 ASP A N 1
ATOM 638 C CA . ASP A 1 86 ? -10.287 -13.519 2.636 1.00 89.88 86 ASP A CA 1
ATOM 639 C C . ASP A 1 86 ? -9.925 -12.301 1.785 1.00 89.88 86 ASP A C 1
ATOM 641 O O . ASP A 1 86 ? -9.962 -12.310 0.557 1.00 89.88 86 ASP A O 1
ATOM 645 N N . TRP A 1 87 ? -9.648 -11.194 2.470 1.00 91.31 87 TRP A N 1
ATOM 646 C CA . TRP A 1 87 ? -9.189 -9.969 1.832 1.00 91.31 87 TRP A CA 1
ATOM 647 C C . TRP A 1 87 ? -8.208 -9.212 2.723 1.00 91.31 87 TRP A C 1
ATOM 649 O O . TRP A 1 87 ? -8.194 -9.330 3.955 1.00 91.31 87 TRP A O 1
ATOM 659 N N . ALA A 1 88 ? -7.391 -8.389 2.077 1.00 92.94 88 ALA A N 1
ATOM 660 C CA . ALA A 1 88 ? -6.595 -7.368 2.728 1.00 92.94 88 ALA A CA 1
ATOM 661 C C . ALA A 1 88 ? -6.648 -6.086 1.898 1.00 92.94 88 ALA A C 1
ATOM 663 O O . ALA A 1 88 ? -6.558 -6.129 0.673 1.00 92.94 88 ALA A O 1
ATOM 664 N N . ALA A 1 89 ? -6.787 -4.951 2.573 1.00 91.81 89 ALA A N 1
ATOM 665 C CA . ALA A 1 89 ? -6.642 -3.636 1.971 1.00 91.81 89 ALA A CA 1
ATOM 666 C C . ALA A 1 89 ? -5.381 -2.974 2.523 1.00 91.81 89 ALA A C 1
ATOM 668 O O . ALA A 1 89 ? -5.078 -3.094 3.713 1.00 91.81 89 ALA A O 1
ATOM 669 N N . LEU A 1 90 ? -4.643 -2.308 1.641 1.00 93.19 90 LEU A N 1
ATOM 670 C CA . LEU A 1 90 ? -3.379 -1.658 1.956 1.00 93.19 90 LEU A CA 1
ATOM 671 C C . LEU A 1 90 ? -3.549 -0.153 1.804 1.00 93.19 90 LEU A C 1
ATOM 673 O O . LEU A 1 90 ? -3.976 0.316 0.750 1.00 93.19 90 LEU A O 1
ATOM 677 N N . ASP A 1 91 ? -3.211 0.577 2.858 1.00 91.00 91 ASP A N 1
ATOM 678 C CA . ASP A 1 91 ? -3.088 2.029 2.836 1.00 91.00 91 ASP A CA 1
ATOM 679 C C . ASP A 1 91 ? -1.632 2.414 3.108 1.00 91.00 91 ASP A C 1
ATOM 681 O O . ASP A 1 91 ? -0.944 1.784 3.918 1.00 91.00 91 ASP A O 1
ATOM 685 N N . TYR A 1 92 ? -1.149 3.421 2.389 1.00 91.12 92 TYR A N 1
ATOM 686 C CA . TYR A 1 92 ? 0.267 3.752 2.311 1.00 91.12 92 TYR A CA 1
ATOM 687 C C . TYR A 1 92 ? 0.498 5.198 2.711 1.00 91.12 92 TYR A C 1
ATOM 689 O O . TYR A 1 92 ? -0.053 6.123 2.118 1.00 91.12 92 TYR A O 1
ATOM 697 N N . TYR A 1 93 ? 1.404 5.394 3.661 1.00 90.19 93 TYR A N 1
ATOM 698 C CA . TYR A 1 93 ? 1.916 6.707 4.008 1.00 90.19 93 TYR A CA 1
ATOM 699 C C . TYR A 1 93 ? 3.426 6.740 3.804 1.00 90.19 93 TYR A C 1
ATOM 701 O O . TYR A 1 93 ? 4.172 5.991 4.436 1.00 90.19 93 TYR A O 1
ATOM 709 N N . LEU A 1 94 ? 3.869 7.617 2.909 1.00 86.94 94 LEU A N 1
ATOM 710 C CA . LEU A 1 94 ? 5.270 7.787 2.564 1.00 86.94 94 LEU A CA 1
ATOM 711 C C . LEU A 1 94 ? 5.798 9.078 3.194 1.00 86.94 94 LEU A C 1
ATOM 713 O O . LEU A 1 94 ? 5.302 10.169 2.914 1.00 86.94 94 LEU A O 1
ATOM 717 N N . SER A 1 95 ? 6.806 8.939 4.048 1.00 83.19 95 SER A N 1
ATOM 718 C CA . SER A 1 95 ? 7.590 10.046 4.606 1.00 83.19 95 SER A CA 1
ATOM 719 C C . SER A 1 95 ? 8.961 10.123 3.923 1.00 83.19 95 SER A C 1
ATOM 721 O O . SER A 1 95 ? 9.218 9.359 3.000 1.00 83.19 95 SER A O 1
ATOM 723 N N . ALA A 1 96 ? 9.844 11.034 4.348 1.00 80.94 96 ALA A N 1
ATOM 724 C CA . ALA A 1 96 ? 11.160 11.213 3.723 1.00 80.94 96 ALA A CA 1
ATOM 725 C C . ALA A 1 96 ? 12.061 9.961 3.797 1.00 80.94 96 ALA A C 1
ATOM 727 O O . ALA A 1 96 ? 12.763 9.666 2.835 1.00 80.94 96 ALA A O 1
ATOM 728 N N . ASP A 1 97 ? 12.005 9.210 4.900 1.00 81.56 97 ASP A N 1
ATOM 729 C CA . ASP A 1 97 ? 12.890 8.056 5.131 1.00 81.56 97 ASP A CA 1
ATOM 730 C C . ASP A 1 97 ? 12.130 6.729 5.297 1.00 81.56 97 ASP A C 1
ATOM 732 O O . ASP A 1 97 ? 12.697 5.652 5.095 1.00 81.56 97 ASP A O 1
ATOM 736 N N . ASP A 1 98 ? 10.836 6.798 5.627 1.00 88.69 98 ASP A N 1
ATOM 737 C CA . ASP A 1 98 ? 10.033 5.636 6.000 1.00 88.69 98 ASP A CA 1
ATOM 738 C C . ASP A 1 98 ? 8.764 5.510 5.148 1.00 88.69 98 ASP A C 1
ATOM 740 O O . ASP A 1 98 ? 8.026 6.481 4.935 1.00 88.69 98 ASP A O 1
ATOM 744 N N . LEU A 1 99 ? 8.469 4.275 4.746 1.00 91.94 99 LEU A N 1
ATOM 745 C CA . LEU A 1 99 ? 7.179 3.841 4.227 1.00 91.94 99 LEU A CA 1
ATOM 746 C C . LEU A 1 99 ? 6.391 3.161 5.350 1.00 91.94 99 LEU A C 1
ATOM 748 O O . LEU A 1 99 ? 6.823 2.148 5.900 1.00 91.94 99 LEU A O 1
ATOM 752 N N . THR A 1 100 ? 5.215 3.692 5.665 1.00 92.50 100 THR A N 1
ATOM 753 C CA . THR A 1 100 ? 4.247 3.062 6.568 1.00 92.50 100 THR A CA 1
ATOM 754 C C . THR A 1 100 ? 3.141 2.408 5.751 1.00 92.50 100 THR A C 1
ATOM 756 O O . THR A 1 100 ? 2.524 3.060 4.910 1.00 92.50 100 THR A O 1
ATOM 759 N N . ILE A 1 101 ? 2.879 1.130 6.014 1.00 93.75 101 ILE A N 1
ATOM 760 C CA . ILE A 1 101 ? 1.847 0.329 5.355 1.00 93.75 101 ILE A CA 1
ATOM 761 C C . ILE A 1 101 ? 0.825 -0.086 6.413 1.00 93.75 101 ILE A C 1
ATOM 763 O O . ILE A 1 101 ? 1.115 -0.909 7.285 1.00 93.75 101 ILE A O 1
ATOM 767 N N . ALA A 1 102 ? -0.377 0.479 6.350 1.00 92.38 102 ALA A N 1
ATOM 768 C CA . ALA A 1 102 ? -1.505 0.009 7.139 1.00 92.38 102 ALA A CA 1
ATOM 769 C C . ALA A 1 102 ? -2.189 -1.142 6.395 1.00 92.38 102 ALA A C 1
ATOM 771 O O . ALA A 1 102 ? -2.629 -1.008 5.257 1.00 92.38 102 ALA A O 1
ATOM 772 N N . ILE A 1 103 ? -2.270 -2.291 7.057 1.00 93.44 103 ILE A N 1
ATOM 773 C CA . ILE 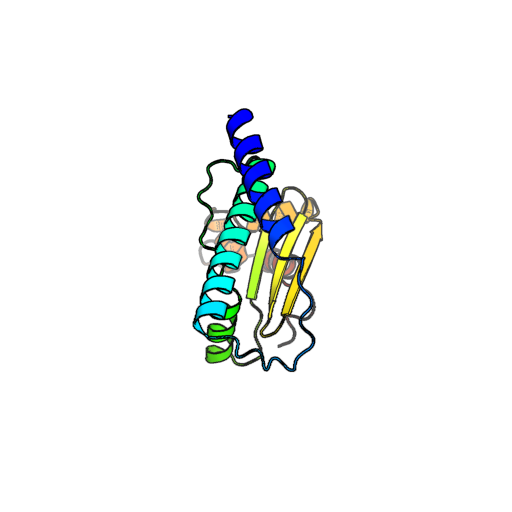A 1 103 ? -2.834 -3.525 6.524 1.00 93.44 103 ILE A CA 1
ATOM 774 C C . ILE A 1 103 ? -4.164 -3.764 7.221 1.00 93.44 103 ILE A C 1
ATOM 776 O O . ILE A 1 103 ? -4.218 -4.205 8.377 1.00 93.44 103 ILE A O 1
ATOM 780 N N . VAL A 1 104 ? -5.245 -3.489 6.507 1.00 93.19 104 VAL A N 1
ATOM 781 C CA . VAL A 1 104 ? -6.605 -3.715 6.980 1.00 93.19 104 VAL A CA 1
ATOM 782 C C . VAL A 1 104 ? -7.052 -5.104 6.551 1.00 93.19 104 VAL A C 1
ATOM 784 O O . VAL A 1 104 ? -6.969 -5.466 5.383 1.00 93.19 104 VAL A O 1
ATOM 787 N N . ARG A 1 105 ? -7.530 -5.886 7.515 1.00 93.19 105 ARG A N 1
ATOM 788 C CA . ARG A 1 105 ? -8.118 -7.215 7.327 1.00 93.19 105 ARG A CA 1
ATOM 789 C C . ARG A 1 105 ? -9.533 -7.244 7.922 1.00 93.19 105 ARG A C 1
ATOM 791 O O . ARG A 1 105 ? -9.866 -6.341 8.707 1.00 93.19 105 ARG A O 1
ATOM 798 N N . PRO A 1 106 ? -10.331 -8.293 7.641 1.00 93.50 106 PRO A N 1
ATOM 799 C CA . PRO A 1 106 ? -11.710 -8.420 8.116 1.00 93.50 106 PRO A CA 1
ATOM 800 C C . PRO A 1 106 ? -11.930 -8.137 9.604 1.00 93.50 106 PRO A C 1
ATOM 802 O O . PRO A 1 106 ? -12.959 -7.591 9.979 1.00 93.50 106 PRO A O 1
ATOM 805 N N . ASN A 1 107 ? -10.972 -8.505 10.457 1.00 92.12 107 ASN A N 1
ATOM 806 C CA . ASN A 1 107 ? -11.107 -8.457 11.916 1.00 92.12 107 ASN A CA 1
ATOM 807 C C . ASN A 1 107 ? -9.930 -7.783 12.640 1.00 92.12 107 ASN A C 1
ATOM 809 O O . ASN A 1 107 ? -9.888 -7.770 13.868 1.00 92.12 107 ASN A O 1
ATOM 813 N N . ARG A 1 108 ? -8.941 -7.259 11.909 1.00 91.75 108 ARG A N 1
ATOM 814 C CA . ARG A 1 108 ? -7.753 -6.632 12.506 1.00 91.75 108 ARG A CA 1
ATOM 815 C C . ARG A 1 108 ? -7.158 -5.569 11.599 1.00 91.75 108 ARG A C 1
ATOM 817 O O . ARG A 1 108 ? -7.350 -5.604 10.386 1.00 91.75 108 ARG A O 1
ATOM 824 N N . VAL A 1 109 ? -6.442 -4.624 12.196 1.00 91.19 109 VAL A N 1
ATOM 825 C CA . VAL A 1 109 ? -5.533 -3.723 11.482 1.00 91.19 109 VAL A CA 1
ATOM 826 C C . VAL A 1 109 ? -4.145 -3.953 12.045 1.00 91.19 109 VAL A C 1
ATOM 828 O O . V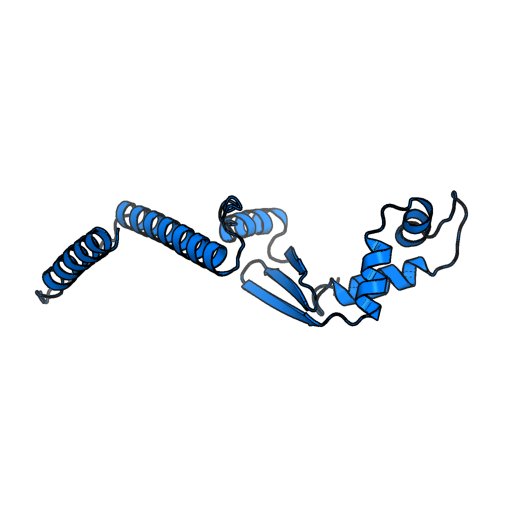AL A 1 109 ? -3.973 -4.030 13.260 1.00 91.19 109 VAL A O 1
ATOM 831 N N . THR A 1 110 ? -3.166 -4.083 11.164 1.00 92.38 110 THR A N 1
ATOM 832 C CA . THR A 1 110 ? -1.750 -4.112 11.533 1.00 92.38 110 THR A CA 1
ATOM 833 C C . THR A 1 110 ? -1.024 -3.026 10.764 1.00 92.38 110 THR A C 1
ATOM 835 O O . THR A 1 110 ? -1.450 -2.667 9.672 1.00 92.38 110 THR A O 1
ATOM 838 N N . VAL A 1 111 ? 0.068 -2.508 11.312 1.00 92.12 111 VAL A N 1
ATOM 839 C CA . VAL A 1 111 ? 0.891 -1.496 10.646 1.00 92.12 111 VAL A CA 1
ATOM 840 C C . VAL A 1 111 ? 2.303 -2.041 10.516 1.00 92.12 111 VAL A C 1
ATOM 842 O O . VAL A 1 111 ? 2.857 -2.546 11.492 1.00 92.12 111 VAL A O 1
ATOM 845 N N . GLU A 1 112 ? 2.867 -1.939 9.320 1.00 92.25 112 GLU A N 1
ATOM 846 C CA . GLU A 1 112 ? 4.262 -2.252 9.034 1.00 92.25 112 GLU A CA 1
ATOM 847 C C . GLU A 1 112 ? 5.002 -0.968 8.657 1.00 92.25 112 GLU A C 1
ATOM 849 O O . GLU A 1 112 ? 4.468 -0.122 7.941 1.00 92.25 112 GLU A O 1
ATOM 854 N N . GLN A 1 113 ? 6.226 -0.808 9.152 1.00 91.56 113 GLN A N 1
ATOM 855 C CA . GLN A 1 113 ? 7.092 0.314 8.805 1.00 91.56 113 GLN A CA 1
ATOM 856 C C . GLN A 1 113 ? 8.370 -0.215 8.169 1.00 91.56 113 GLN A C 1
ATOM 858 O O . GLN A 1 113 ? 9.048 -1.071 8.742 1.00 91.56 113 GLN A O 1
ATOM 863 N N . LYS A 1 114 ? 8.698 0.312 6.991 1.00 91.12 114 LYS A N 1
ATOM 864 C CA . LYS A 1 114 ? 9.896 -0.032 6.230 1.00 91.12 114 LYS A CA 1
ATOM 865 C C . LYS A 1 114 ? 10.750 1.214 6.037 1.00 91.12 114 LYS A C 1
ATOM 867 O O . LYS A 1 114 ? 10.274 2.212 5.502 1.00 91.12 114 LYS A O 1
ATOM 872 N N . LYS A 1 115 ? 12.028 1.120 6.403 1.00 92.50 115 LYS A N 1
ATOM 873 C CA . LYS A 1 115 ? 13.034 2.110 6.007 1.00 92.50 115 LYS A CA 1
ATOM 874 C C . LYS A 1 115 ? 13.359 1.938 4.536 1.00 92.50 115 LYS A C 1
ATOM 876 O O . LYS A 1 115 ? 13.719 0.836 4.118 1.00 92.50 115 LYS A O 1
ATOM 881 N N . LEU A 1 116 ? 13.264 3.019 3.772 1.00 91.88 116 LEU A N 1
ATOM 882 C CA . LEU A 1 116 ? 13.617 3.003 2.360 1.00 91.88 116 LEU A CA 1
ATOM 883 C C . LEU A 1 116 ? 15.094 3.343 2.191 1.00 91.88 116 LEU A C 1
ATOM 885 O O . LEU A 1 116 ? 15.587 4.358 2.681 1.00 91.88 116 LEU A O 1
ATOM 889 N N . SER A 1 117 ? 15.820 2.487 1.477 1.00 92.56 117 SER A N 1
ATOM 890 C CA . SER A 1 117 ? 17.189 2.803 1.080 1.00 92.56 117 SER A CA 1
ATOM 891 C C . SER A 1 117 ? 17.202 3.846 -0.052 1.00 92.56 117 SER A C 1
ATOM 893 O O . SER A 1 117 ? 16.214 3.987 -0.778 1.00 92.56 117 SER A O 1
ATOM 895 N N . PRO A 1 118 ? 18.334 4.534 -0.300 1.00 92.62 118 PRO A N 1
ATOM 896 C CA . PRO A 1 118 ? 18.471 5.406 -1.470 1.00 92.62 118 PRO A CA 1
ATOM 897 C C . PRO A 1 118 ? 18.191 4.686 -2.799 1.00 92.62 118 PRO A C 1
ATOM 899 O O . PRO A 1 118 ? 17.701 5.289 -3.752 1.00 92.62 118 PRO A O 1
ATOM 902 N N . TYR A 1 119 ? 18.477 3.382 -2.857 1.00 92.50 119 TYR A N 1
ATOM 903 C CA . TYR A 1 119 ? 18.146 2.544 -4.004 1.00 92.50 119 TYR A CA 1
ATOM 904 C C . TYR A 1 119 ? 16.629 2.371 -4.165 1.00 92.50 119 TYR A C 1
ATOM 906 O O . TYR A 1 119 ? 16.123 2.502 -5.276 1.00 92.50 119 TYR A O 1
ATOM 914 N N . ASP A 1 120 ? 15.893 2.149 -3.072 1.00 92.19 120 ASP A N 1
ATOM 915 C CA . ASP A 1 120 ? 14.429 2.014 -3.102 1.00 92.19 120 ASP A CA 1
ATOM 916 C C . ASP A 1 120 ? 13.754 3.291 -3.582 1.00 92.19 120 ASP A C 1
ATOM 918 O O . ASP A 1 120 ? 12.867 3.243 -4.434 1.00 92.19 120 ASP A O 1
ATOM 922 N N . TRP A 1 121 ? 14.239 4.436 -3.105 1.00 91.00 121 TRP A N 1
ATOM 923 C CA . TRP A 1 121 ? 13.798 5.743 -3.574 1.00 91.00 121 TRP A CA 1
ATOM 924 C C . TRP A 1 121 ? 14.008 5.928 -5.073 1.00 91.00 121 TRP A C 1
ATOM 926 O O . TRP A 1 121 ? 13.082 6.327 -5.777 1.00 91.00 121 TRP A O 1
ATOM 936 N N . ALA A 1 122 ? 15.191 5.580 -5.583 1.00 91.44 122 ALA A N 1
ATOM 937 C CA . ALA A 1 122 ? 15.468 5.658 -7.013 1.00 91.44 122 ALA A CA 1
ATOM 938 C C . ALA A 1 122 ? 14.555 4.728 -7.833 1.00 91.44 122 ALA A C 1
ATOM 940 O O . ALA A 1 122 ? 14.143 5.090 -8.933 1.00 91.44 122 ALA A O 1
ATOM 941 N N . MET A 1 123 ? 14.218 3.541 -7.318 1.00 91.75 123 MET A N 1
ATOM 942 C CA . MET A 1 123 ? 13.287 2.626 -7.989 1.00 91.75 123 MET A CA 1
ATOM 943 C C . MET A 1 123 ? 11.858 3.180 -7.996 1.00 91.75 123 MET A C 1
ATOM 945 O O . MET A 1 123 ? 11.216 3.174 -9.048 1.00 91.75 123 MET A O 1
ATOM 949 N N . LEU A 1 124 ? 11.373 3.695 -6.861 1.00 90.69 124 LEU A N 1
ATOM 950 C CA . LEU A 1 124 ? 10.050 4.314 -6.751 1.00 90.69 124 LEU A CA 1
ATOM 951 C C . LEU A 1 124 ? 9.916 5.516 -7.689 1.00 90.69 124 LEU A C 1
ATOM 953 O O . LEU A 1 124 ? 8.938 5.579 -8.431 1.00 90.69 124 LEU A O 1
ATOM 957 N N . ASP A 1 125 ? 10.919 6.397 -7.729 1.00 90.56 125 ASP A N 1
ATOM 958 C CA . ASP A 1 125 ? 10.967 7.563 -8.625 1.00 90.56 125 ASP A CA 1
ATOM 959 C C . ASP A 1 125 ? 10.780 7.165 -10.099 1.00 90.56 125 ASP A C 1
ATOM 961 O O . ASP A 1 125 ? 9.956 7.732 -10.821 1.00 90.56 125 ASP A O 1
ATOM 965 N N . LYS A 1 126 ? 11.470 6.104 -10.539 1.00 91.00 126 LYS A N 1
ATOM 966 C CA . LYS A 1 126 ? 11.316 5.582 -11.906 1.00 91.00 126 LYS A CA 1
ATOM 967 C C . LYS A 1 126 ? 9.925 5.028 -12.174 1.00 91.00 126 LYS A C 1
ATOM 969 O O . LYS A 1 126 ? 9.445 5.143 -13.296 1.00 91.00 126 LYS A O 1
ATOM 974 N N . CYS A 1 127 ? 9.268 4.466 -11.170 1.00 90.00 127 CYS A N 1
ATOM 975 C CA . CYS A 1 127 ? 7.942 3.886 -11.341 1.00 90.00 127 CYS A CA 1
ATOM 976 C C . CYS A 1 127 ? 6.821 4.935 -11.295 1.00 90.00 127 CYS A C 1
ATOM 978 O O . CYS A 1 127 ? 5.811 4.785 -11.975 1.00 90.00 127 CYS A O 1
ATOM 980 N N . VAL A 1 128 ? 6.998 6.036 -10.562 1.00 89.00 128 VAL A N 1
ATOM 981 C CA . VAL A 1 128 ? 6.016 7.138 -10.531 1.00 89.00 128 VAL A CA 1
ATOM 982 C C . VAL A 1 128 ? 6.203 8.152 -11.660 1.00 89.00 128 VAL A C 1
ATOM 984 O O . VAL A 1 128 ? 5.436 9.109 -11.764 1.00 89.00 128 VAL A O 1
ATOM 987 N N . THR A 1 129 ? 7.197 7.947 -12.524 1.00 89.38 129 THR A N 1
ATOM 988 C CA . THR A 1 129 ? 7.471 8.834 -13.653 1.00 89.38 129 THR A CA 1
ATOM 989 C C . THR A 1 129 ? 6.250 9.023 -14.562 1.00 89.38 129 THR A C 1
ATOM 991 O O . THR A 1 129 ? 5.426 8.120 -14.769 1.00 89.38 129 THR A O 1
ATOM 994 N N . THR A 1 130 ? 6.152 10.215 -15.144 1.00 92.19 130 THR A N 1
ATOM 995 C CA . THR A 1 130 ? 5.171 10.559 -16.179 1.00 92.19 130 THR A CA 1
ATOM 996 C C . THR A 1 130 ? 5.722 10.378 -17.594 1.00 92.19 130 THR A C 1
ATOM 998 O O . THR A 1 130 ? 4.964 10.514 -18.553 1.00 92.19 130 THR A O 1
ATOM 1001 N N . ASP A 1 131 ? 7.006 10.038 -17.740 1.00 93.31 131 ASP A N 1
ATOM 1002 C CA . ASP A 1 131 ? 7.633 9.777 -19.035 1.00 93.31 131 ASP A CA 1
ATOM 1003 C C . ASP A 1 131 ? 6.986 8.565 -19.723 1.00 93.31 131 ASP A C 1
ATOM 1005 O O . ASP A 1 131 ? 6.915 7.468 -19.166 1.00 93.31 131 ASP A O 1
ATOM 1009 N N . HIS A 1 132 ? 6.490 8.770 -20.943 1.00 90.56 132 HIS A N 1
ATOM 1010 C CA . HIS A 1 132 ? 5.751 7.746 -21.672 1.00 90.56 132 HIS A CA 1
ATOM 1011 C C . HIS A 1 132 ? 6.613 6.523 -22.006 1.00 90.56 132 HIS A C 1
ATOM 1013 O O . HIS A 1 132 ? 6.164 5.394 -21.810 1.00 90.56 132 HIS A O 1
ATOM 1019 N N . GLU A 1 133 ? 7.833 6.732 -22.505 1.00 91.06 133 GLU A N 1
ATOM 1020 C CA . GLU A 1 133 ? 8.715 5.648 -22.946 1.00 91.06 133 GLU A CA 1
ATOM 1021 C C . GLU A 1 133 ? 9.173 4.805 -21.752 1.00 91.06 133 GLU A C 1
ATOM 1023 O O . GLU A 1 133 ? 9.159 3.575 -21.809 1.00 91.06 133 GLU A O 1
ATOM 1028 N N . LEU A 1 134 ? 9.503 5.452 -20.632 1.00 89.62 134 LEU A N 1
ATOM 1029 C CA . LEU A 1 134 ? 9.913 4.747 -19.421 1.00 89.62 134 LEU A CA 1
ATOM 1030 C C . LEU A 1 134 ? 8.749 3.970 -18.787 1.00 89.62 134 LEU A C 1
ATOM 1032 O O . LEU A 1 134 ? 8.939 2.840 -18.336 1.00 89.62 134 LEU A O 1
ATOM 1036 N N . ARG A 1 135 ? 7.531 4.525 -18.790 1.00 92.12 135 ARG A N 1
ATOM 1037 C CA . ARG A 1 135 ? 6.333 3.801 -18.330 1.00 92.12 135 ARG A CA 1
ATOM 1038 C C . ARG A 1 135 ? 6.022 2.599 -19.211 1.00 92.12 135 ARG A C 1
ATOM 1040 O O . ARG A 1 135 ? 5.677 1.541 -18.688 1.00 92.12 135 ARG A O 1
ATOM 1047 N N . GLU A 1 136 ? 6.123 2.752 -20.528 1.00 91.38 136 GLU A N 1
ATOM 1048 C CA . GLU A 1 136 ? 5.946 1.649 -21.471 1.00 91.38 136 GLU A CA 1
ATOM 1049 C C . GLU A 1 136 ? 6.967 0.536 -21.194 1.00 91.38 136 GLU A C 1
ATOM 1051 O O . GLU A 1 136 ? 6.588 -0.625 -21.013 1.00 91.38 136 GLU A O 1
ATOM 1056 N N . LEU A 1 137 ? 8.236 0.905 -21.014 1.00 92.31 137 LEU A N 1
ATOM 1057 C CA . LEU A 1 137 ? 9.306 -0.035 -20.698 1.00 92.31 137 LEU A CA 1
ATOM 1058 C C . LEU A 1 137 ? 9.060 -0.771 -19.374 1.00 92.31 137 LEU A C 1
ATOM 1060 O O . LEU A 1 137 ? 9.225 -1.989 -19.307 1.00 92.31 137 LEU A O 1
ATOM 1064 N N . ILE A 1 138 ? 8.654 -0.054 -18.322 1.00 91.81 138 ILE A N 1
ATOM 1065 C CA . ILE A 1 138 ? 8.467 -0.628 -16.983 1.00 91.81 138 ILE A CA 1
ATOM 1066 C C . ILE A 1 138 ? 7.218 -1.510 -16.917 1.00 91.81 138 ILE A C 1
ATOM 1068 O O . ILE A 1 138 ? 7.299 -2.649 -16.461 1.00 91.81 138 ILE A O 1
ATOM 1072 N N . TYR A 1 139 ? 6.072 -0.995 -17.364 1.00 91.44 139 TYR A N 1
ATOM 1073 C CA . TYR A 1 139 ? 4.771 -1.635 -17.147 1.00 91.44 139 TYR A CA 1
ATOM 1074 C C . TYR A 1 139 ? 4.329 -2.549 -18.288 1.00 91.44 139 TYR A C 1
ATOM 1076 O O . TYR A 1 139 ? 3.505 -3.435 -18.066 1.00 91.44 139 TYR A O 1
ATOM 1084 N N . ARG A 1 140 ? 4.838 -2.336 -19.507 1.00 90.00 140 ARG A N 1
ATOM 1085 C CA . ARG A 1 140 ? 4.477 -3.134 -20.691 1.00 90.00 140 ARG A CA 1
ATOM 1086 C C . ARG A 1 140 ? 5.640 -3.945 -21.251 1.00 90.00 140 ARG A C 1
ATOM 1088 O O . ARG A 1 140 ? 5.406 -4.768 -22.130 1.00 90.00 140 ARG A O 1
ATOM 1095 N N . GLY A 1 141 ? 6.872 -3.724 -20.785 1.00 89.88 141 GLY A N 1
ATOM 1096 C CA . GLY A 1 141 ? 8.058 -4.423 -21.295 1.00 89.88 141 GLY A CA 1
ATOM 1097 C C . GLY A 1 141 ? 8.368 -4.110 -22.762 1.00 89.88 141 GLY A C 1
ATOM 1098 O O . GLY A 1 141 ? 9.008 -4.910 -23.443 1.00 89.88 141 GLY A O 1
ATOM 1099 N N . THR A 1 142 ? 7.881 -2.976 -23.264 1.00 92.12 142 THR A N 1
ATOM 1100 C CA . THR A 1 142 ? 8.001 -2.556 -24.665 1.00 92.12 142 THR A CA 1
ATOM 1101 C C . THR A 1 142 ? 8.561 -1.143 -24.751 1.00 92.12 142 THR A C 1
ATOM 1103 O O . THR A 1 142 ? 8.496 -0.380 -23.790 1.00 92.12 142 THR A O 1
ATOM 1106 N N . LEU A 1 143 ? 9.145 -0.797 -25.893 1.00 91.44 143 LEU A N 1
ATOM 1107 C CA . LEU A 1 143 ? 9.575 0.559 -26.203 1.00 91.44 143 LEU A CA 1
ATOM 1108 C C . LEU A 1 143 ? 9.082 0.895 -27.606 1.00 91.44 143 LEU A C 1
ATOM 1110 O O . LEU A 1 143 ? 9.534 0.288 -28.579 1.00 91.44 143 LEU A O 1
ATOM 1114 N N . ARG A 1 144 ? 8.156 1.854 -27.712 1.00 91.31 144 ARG A N 1
ATOM 1115 C CA . ARG A 1 144 ? 7.510 2.226 -28.983 1.00 91.31 144 ARG A CA 1
ATOM 1116 C C . ARG A 1 144 ? 6.808 1.040 -29.658 1.00 91.31 144 ARG A C 1
ATOM 1118 O O . ARG A 1 144 ? 6.831 0.919 -30.880 1.00 91.31 144 ARG A O 1
ATOM 1125 N N . GLY A 1 145 ? 6.191 0.170 -28.862 1.00 89.19 145 GLY A N 1
ATOM 1126 C CA . GLY A 1 145 ? 5.456 -1.013 -29.309 1.00 89.19 145 GLY A CA 1
ATOM 1127 C C . GLY A 1 145 ? 6.309 -2.257 -29.558 1.00 89.19 145 GLY A C 1
ATOM 1128 O O . GLY A 1 145 ? 5.749 -3.341 -29.698 1.00 89.19 145 GLY A O 1
ATOM 1129 N N . GLU A 1 146 ? 7.636 -2.136 -29.561 1.00 91.94 146 GLU A N 1
ATOM 1130 C CA . GLU A 1 146 ? 8.538 -3.267 -29.779 1.00 91.94 146 GLU A CA 1
ATOM 1131 C C . GLU A 1 146 ? 8.988 -3.882 -28.448 1.00 91.94 146 GLU A C 1
ATOM 1133 O O . GLU A 1 146 ? 9.225 -3.141 -27.487 1.00 91.94 146 GLU A O 1
ATOM 1138 N N . PRO A 1 147 ? 9.137 -5.217 -28.351 1.00 91.69 147 PRO A N 1
ATOM 1139 C CA . PRO A 1 147 ? 9.682 -5.864 -27.163 1.00 91.69 147 PRO A CA 1
ATOM 1140 C C . PRO A 1 147 ? 11.038 -5.269 -26.774 1.00 91.69 147 PRO A C 1
ATOM 1142 O O . PRO A 1 147 ? 11.955 -5.177 -27.592 1.00 91.69 147 PRO A O 1
ATOM 1145 N N . ALA A 1 148 ? 11.168 -4.878 -25.510 1.00 88.56 148 ALA A N 1
ATOM 1146 C CA . ALA A 1 148 ? 12.371 -4.258 -24.976 1.00 88.56 148 ALA A CA 1
ATOM 1147 C C . ALA A 1 148 ? 13.023 -5.141 -23.900 1.00 88.56 148 ALA A C 1
ATOM 1149 O O . ALA A 1 148 ? 12.622 -6.281 -23.659 1.00 88.56 148 ALA A O 1
ATOM 1150 N N . SER A 1 149 ? 14.082 -4.628 -23.267 1.00 80.19 149 SER A N 1
ATOM 1151 C CA . SER A 1 149 ? 14.778 -5.355 -22.206 1.00 80.19 149 SER A CA 1
ATOM 1152 C C . SER A 1 149 ? 13.841 -5.674 -21.036 1.00 80.19 149 SER A C 1
ATOM 1154 O O . SER A 1 149 ? 12.934 -4.913 -20.699 1.00 80.19 149 SER A O 1
ATOM 1156 N N . SER A 1 150 ? 14.111 -6.778 -20.339 1.00 83.00 150 SER A N 1
ATOM 1157 C CA . SER A 1 150 ? 13.343 -7.207 -19.164 1.00 83.00 150 SER A CA 1
ATOM 1158 C C . SER A 1 150 ? 13.584 -6.341 -17.921 1.00 83.00 150 SER A C 1
ATOM 1160 O O . SER A 1 150 ? 13.248 -6.754 -16.812 1.00 83.00 150 SER A O 1
ATOM 1162 N N . ILE A 1 151 ? 14.188 -5.157 -18.066 1.00 86.88 151 ILE A N 1
ATOM 1163 C CA . ILE A 1 151 ? 14.531 -4.290 -16.937 1.00 86.88 151 ILE A CA 1
ATOM 1164 C C . ILE A 1 151 ? 13.284 -3.804 -16.193 1.00 86.88 151 ILE A C 1
ATOM 1166 O O . ILE A 1 151 ? 13.325 -3.654 -14.974 1.00 86.88 151 ILE A O 1
ATOM 1170 N N . GLY A 1 152 ? 12.154 -3.663 -16.899 1.00 87.31 152 GLY A N 1
ATOM 1171 C CA . GLY A 1 152 ? 10.851 -3.373 -16.300 1.00 87.31 152 GLY A CA 1
ATOM 1172 C C . GLY A 1 152 ? 10.455 -4.376 -15.216 1.00 87.31 152 GLY A C 1
ATOM 1173 O O . GLY A 1 152 ? 10.017 -3.979 -14.139 1.00 87.31 152 GLY A O 1
ATOM 1174 N N . LEU A 1 153 ? 10.726 -5.670 -15.427 1.00 88.62 153 LEU A N 1
ATOM 1175 C CA . LEU A 1 153 ? 10.446 -6.710 -14.431 1.00 88.62 153 LEU A CA 1
ATOM 1176 C C . LEU A 1 153 ? 11.281 -6.541 -13.160 1.00 88.62 153 LEU A C 1
ATOM 1178 O O . LEU A 1 153 ? 10.801 -6.861 -12.076 1.00 88.62 153 LEU A O 1
ATOM 1182 N N . THR A 1 154 ? 12.506 -6.026 -13.270 1.00 91.31 154 THR A N 1
ATOM 1183 C CA . THR A 1 154 ? 13.344 -5.726 -12.103 1.00 91.31 154 THR A CA 1
ATOM 1184 C C . THR A 1 154 ? 12.723 -4.614 -11.261 1.00 91.31 154 THR A C 1
ATOM 1186 O O . THR A 1 154 ? 12.620 -4.764 -10.044 1.00 91.31 154 THR A O 1
ATOM 1189 N N . TYR A 1 155 ? 12.248 -3.538 -11.900 1.00 91.81 155 TYR A N 1
ATOM 1190 C CA . TYR A 1 155 ? 11.546 -2.451 -11.212 1.00 91.81 155 TYR A CA 1
ATOM 1191 C C . TYR A 1 155 ? 10.266 -2.946 -10.538 1.00 91.81 155 TYR A C 1
ATOM 1193 O O . TYR A 1 155 ? 10.062 -2.691 -9.353 1.00 91.81 155 TYR A O 1
ATOM 1201 N N . LEU A 1 156 ? 9.435 -3.704 -11.261 1.00 91.94 156 LEU A N 1
ATOM 1202 C CA . LEU A 1 156 ? 8.169 -4.223 -10.738 1.00 91.94 156 LEU A CA 1
ATOM 1203 C C . LEU A 1 156 ? 8.367 -5.223 -9.597 1.00 91.94 156 LEU A C 1
ATOM 1205 O O . LEU A 1 156 ? 7.637 -5.169 -8.610 1.00 91.94 156 LEU A O 1
ATOM 1209 N N . ARG A 1 157 ? 9.374 -6.100 -9.689 1.00 91.88 157 ARG A N 1
ATOM 1210 C CA . ARG A 1 157 ? 9.716 -7.019 -8.596 1.00 91.88 157 ARG A CA 1
ATOM 1211 C C . ARG A 1 157 ? 10.155 -6.249 -7.358 1.00 91.88 157 ARG A C 1
ATOM 1213 O O . ARG A 1 157 ? 9.658 -6.518 -6.273 1.00 91.88 157 ARG A O 1
ATOM 1220 N N . ARG A 1 158 ? 11.023 -5.246 -7.521 1.00 92.31 158 ARG A N 1
ATOM 1221 C CA . ARG A 1 158 ? 11.461 -4.437 -6.381 1.00 92.31 158 ARG A CA 1
ATOM 1222 C C . ARG A 1 158 ? 10.304 -3.648 -5.763 1.00 92.31 158 ARG A C 1
ATOM 1224 O O . ARG A 1 158 ? 10.197 -3.596 -4.545 1.00 92.31 158 ARG A O 1
ATOM 1231 N N . LEU A 1 159 ? 9.421 -3.082 -6.586 1.00 92.00 159 LEU A N 1
ATOM 1232 C CA . LEU A 1 159 ? 8.178 -2.443 -6.143 1.00 92.00 159 LEU A CA 1
ATOM 1233 C C . LEU A 1 159 ? 7.311 -3.393 -5.324 1.00 92.00 159 LEU A C 1
ATOM 1235 O O . LEU A 1 159 ? 6.819 -3.002 -4.272 1.00 92.00 159 LEU A O 1
ATOM 1239 N N . HIS A 1 160 ? 7.132 -4.625 -5.801 1.00 91.94 160 HIS A N 1
ATOM 1240 C CA . HIS A 1 160 ? 6.374 -5.644 -5.090 1.00 91.94 160 HIS A CA 1
ATOM 1241 C C . HIS A 1 160 ? 6.984 -5.910 -3.707 1.00 91.94 160 HIS A C 1
ATOM 1243 O O . HIS A 1 160 ? 6.274 -5.840 -2.709 1.00 91.94 160 HIS A O 1
ATOM 1249 N N . ASP A 1 161 ? 8.300 -6.112 -3.627 1.00 91.19 161 ASP A N 1
ATOM 1250 C CA . ASP A 1 161 ? 8.999 -6.364 -2.358 1.00 91.19 161 ASP A CA 1
ATOM 1251 C C . ASP A 1 161 ? 8.884 -5.182 -1.370 1.00 91.19 161 ASP A C 1
ATOM 1253 O O . ASP A 1 161 ? 8.825 -5.360 -0.148 1.00 91.19 161 ASP A O 1
ATOM 1257 N N . ILE A 1 162 ? 8.838 -3.950 -1.887 1.00 91.81 162 ILE A N 1
ATOM 1258 C CA . ILE A 1 162 ? 8.676 -2.741 -1.072 1.00 91.81 162 ILE A CA 1
ATOM 1259 C C . ILE A 1 162 ? 7.221 -2.596 -0.608 1.00 91.81 162 ILE A C 1
ATOM 1261 O O . ILE A 1 162 ? 6.974 -2.436 0.589 1.00 91.81 162 ILE A O 1
ATOM 1265 N N . LEU A 1 163 ? 6.260 -2.660 -1.532 1.00 91.62 163 LEU A N 1
ATOM 1266 C CA . LEU A 1 163 ? 4.871 -2.261 -1.295 1.00 91.62 163 LEU A CA 1
ATOM 1267 C C . LEU A 1 163 ? 3.974 -3.379 -0.767 1.00 91.62 163 LEU A C 1
ATOM 1269 O O . LEU A 1 163 ? 2.940 -3.075 -0.175 1.00 91.62 163 LEU A O 1
ATOM 1273 N N . ILE A 1 164 ? 4.317 -4.648 -0.977 1.00 92.06 164 ILE A N 1
ATOM 1274 C CA . ILE A 1 164 ? 3.483 -5.773 -0.551 1.00 92.06 164 ILE A CA 1
ATOM 1275 C C . ILE A 1 164 ? 4.110 -6.414 0.696 1.00 92.06 164 ILE A C 1
ATOM 1277 O O . ILE A 1 164 ? 5.222 -6.939 0.626 1.00 92.06 164 ILE A O 1
ATOM 1281 N N . PRO A 1 165 ? 3.436 -6.349 1.860 1.00 88.31 165 PRO A N 1
ATOM 1282 C CA . PRO A 1 165 ? 3.850 -7.055 3.068 1.00 88.31 165 PRO A CA 1
ATOM 1283 C C . PRO A 1 165 ? 4.012 -8.560 2.857 1.00 88.31 165 PRO A C 1
ATOM 1285 O O . PRO A 1 165 ? 3.213 -9.202 2.163 1.00 88.31 165 PRO A O 1
ATOM 1288 N N . GLU A 1 166 ? 5.009 -9.143 3.520 1.00 80.44 166 GLU A N 1
ATOM 1289 C CA . GLU A 1 166 ? 5.208 -10.590 3.508 1.00 80.44 166 GLU A CA 1
ATOM 1290 C C . GLU A 1 166 ? 3.969 -11.312 4.073 1.00 80.44 166 GLU A C 1
ATOM 1292 O O . GLU A 1 166 ? 3.337 -10.875 5.037 1.00 80.44 166 GLU A O 1
ATOM 1297 N N . GLY A 1 167 ? 3.584 -12.424 3.445 1.00 76.81 167 GLY A N 1
ATOM 1298 C CA . GLY A 1 167 ? 2.418 -13.212 3.860 1.00 76.81 167 GLY A CA 1
ATOM 1299 C C . GLY A 1 167 ? 1.058 -12.704 3.363 1.00 76.81 167 GLY A C 1
ATOM 1300 O O . GLY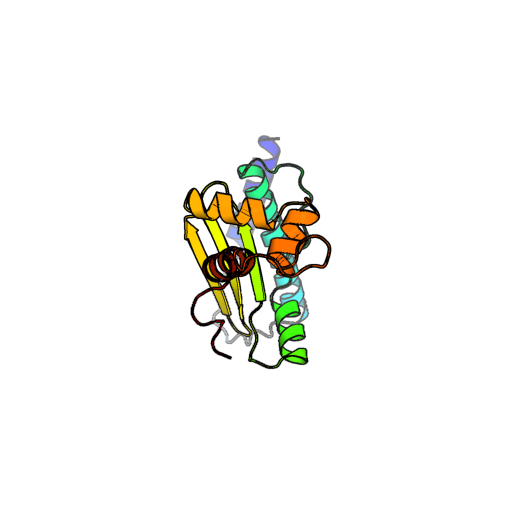 A 1 167 ? 0.041 -13.290 3.727 1.00 76.81 167 GLY A O 1
ATOM 1301 N N . LEU A 1 168 ? 1.011 -11.659 2.526 1.00 76.06 168 LEU A N 1
ATOM 1302 C CA . LEU A 1 168 ? -0.192 -11.289 1.757 1.00 76.06 168 LEU A CA 1
ATOM 1303 C C . LEU A 1 168 ? -0.207 -11.844 0.323 1.00 76.06 168 LEU A C 1
ATOM 1305 O O . LEU A 1 168 ? -1.250 -11.820 -0.317 1.00 76.06 168 LEU A O 1
ATOM 1309 N N . GLY A 1 169 ? 0.928 -12.346 -0.173 1.00 55.31 169 GLY A N 1
ATOM 1310 C CA . GLY A 1 169 ? 1.111 -12.788 -1.563 1.00 55.31 169 GLY A CA 1
ATOM 1311 C C . GLY A 1 169 ? 1.090 -14.304 -1.795 1.00 55.31 169 GLY A C 1
ATOM 1312 O O . GLY A 1 169 ? 1.643 -14.753 -2.791 1.00 55.31 169 GLY A O 1
ATOM 1313 N N . ALA A 1 170 ? 0.526 -15.102 -0.884 1.00 40.66 170 ALA A N 1
ATOM 1314 C CA . ALA A 1 170 ? 0.396 -16.550 -1.073 1.00 40.66 170 ALA A CA 1
ATOM 1315 C C . ALA A 1 170 ? -1.013 -16.897 -1.580 1.00 40.66 170 ALA A C 1
ATOM 1317 O O . ALA A 1 170 ? -1.876 -17.295 -0.800 1.00 40.66 170 ALA A O 1
ATOM 1318 N N . GLY A 1 171 ? -1.217 -16.708 -2.884 1.00 38.53 171 GLY A N 1
ATOM 1319 C CA . GLY A 1 171 ? -2.368 -17.179 -3.654 1.00 38.53 171 GLY A CA 1
ATOM 1320 C C . GLY A 1 171 ? -1.904 -17.660 -5.016 1.00 38.53 171 GLY A C 1
ATOM 1321 O O . GLY A 1 171 ? -1.161 -16.890 -5.664 1.00 38.53 171 GLY A O 1
#